Protein AF-A0A1V4QZS6-F1 (afdb_monomer)

Mean predicted aligned error: 10.98 Å

Solvent-accessible surface area (backbone atoms only — not comparable to full-atom values): 4176 Å² total; per-residue (Å²): 135,87,81,76,81,76,78,82,71,79,63,64,70,61,49,57,68,72,52,68,92,81,87,82,91,79,83,55,73,65,56,21,28,65,74,58,67,51,51,70,67,47,38,74,73,33,71,67,48,39,52,48,31,53,67,58,18,55,62,54,62,76,75,108

Secondary structure (DSSP, 8-state):
-----------HHHHHHHS---------HHHHHHHHT--HHHHHH-HHHHHHHHHHHHHHHHH-

Radius of gyration: 22.82 Å; Cα contacts (8 Å, |Δi|>4): 34; chains: 1; bounding box: 52×50×42 Å

pLDDT: mean 84.63, std 14.69, range [41.88, 98.5]

Sequence (64 aa):
MQSKTMSRKPNYETLRQETGFRWFVGSTYLALLEITGIPIKEFNLHPKACIEAYRKGRPLIREL

Structure (mmCIF, N/CA/C/O backbone):
data_AF-A0A1V4QZS6-F1
#
_entry.id   AF-A0A1V4QZS6-F1
#
loop_
_atom_site.group_PDB
_atom_site.id
_atom_site.type_symbol
_atom_site.label_atom_id
_atom_site.label_alt_id
_atom_site.label_comp_id
_atom_site.label_asym_id
_atom_site.label_entity_id
_atom_site.label_seq_id
_atom_site.pdbx_PDB_ins_code
_atom_site.Cartn_x
_atom_site.Cartn_y
_atom_si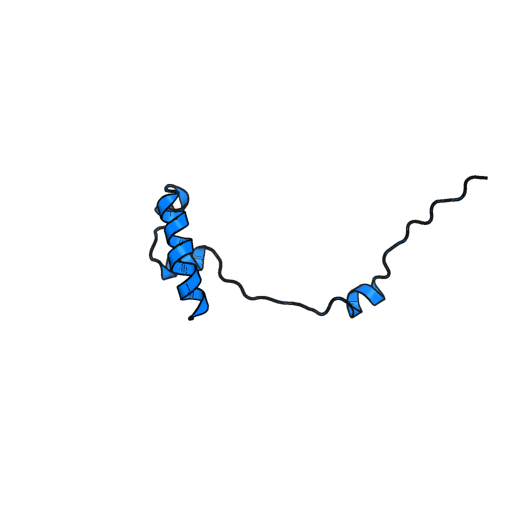te.Cartn_z
_atom_site.occupancy
_atom_site.B_iso_or_equiv
_atom_site.auth_seq_id
_atom_site.auth_comp_id
_atom_site.auth_asym_id
_atom_site.auth_atom_id
_atom_site.pdbx_PDB_model_num
ATOM 1 N N . MET A 1 1 ? 41.435 37.072 -22.120 1.00 41.88 1 MET A N 1
ATOM 2 C CA . MET A 1 1 ? 40.642 36.205 -23.021 1.00 41.88 1 MET A CA 1
ATOM 3 C C . MET A 1 1 ? 39.933 35.170 -22.157 1.00 41.88 1 MET A C 1
ATOM 5 O O . MET A 1 1 ? 40.603 34.307 -21.609 1.00 41.88 1 MET A O 1
ATOM 9 N N . GLN A 1 2 ? 38.628 35.322 -21.909 1.00 44.69 2 GLN A N 1
ATOM 10 C CA . GLN A 1 2 ? 37.883 34.383 -21.061 1.00 44.69 2 GLN A CA 1
ATOM 11 C C . GLN A 1 2 ? 37.570 33.111 -21.859 1.00 44.69 2 GLN A C 1
ATOM 13 O O . GLN A 1 2 ? 36.885 33.167 -22.879 1.00 44.69 2 GLN A O 1
ATOM 18 N N . SER A 1 3 ? 38.100 31.974 -21.405 1.00 45.44 3 SER A N 1
ATOM 19 C CA . SER A 1 3 ? 37.755 30.650 -21.922 1.00 45.44 3 SER A CA 1
ATOM 20 C C . SER A 1 3 ? 36.361 30.276 -21.421 1.00 45.44 3 SER A C 1
ATOM 22 O O . SER A 1 3 ? 36.133 30.093 -20.227 1.00 45.44 3 SER A O 1
ATOM 24 N N . LYS A 1 4 ? 35.413 30.238 -22.355 1.00 53.78 4 LYS A N 1
ATOM 25 C CA . LYS A 1 4 ? 34.003 29.896 -22.164 1.00 53.78 4 LYS A CA 1
ATOM 26 C C . LYS A 1 4 ? 33.911 28.468 -21.613 1.00 53.78 4 LYS A C 1
ATOM 28 O O . LYS A 1 4 ? 34.294 27.525 -22.300 1.00 53.78 4 LYS A O 1
ATOM 33 N N . THR A 1 5 ? 33.403 28.291 -20.395 1.00 58.00 5 THR A N 1
ATOM 34 C CA . THR A 1 5 ? 33.134 26.962 -19.829 1.00 58.00 5 THR A CA 1
ATOM 35 C C . THR A 1 5 ? 32.137 26.249 -20.743 1.00 58.00 5 THR A C 1
ATOM 37 O O . THR A 1 5 ? 30.966 26.623 -20.812 1.00 58.00 5 THR A O 1
ATOM 40 N N . MET A 1 6 ? 32.600 25.262 -21.515 1.00 57.69 6 MET A N 1
ATOM 41 C CA . MET A 1 6 ? 31.713 24.460 -22.352 1.00 57.69 6 MET A CA 1
ATOM 42 C C . MET A 1 6 ? 30.781 23.674 -21.433 1.00 57.69 6 MET A C 1
ATOM 44 O O . MET A 1 6 ? 31.211 22.754 -20.739 1.00 57.69 6 MET A O 1
ATOM 48 N N . SER A 1 7 ? 29.502 24.053 -21.410 1.00 61.91 7 SER A N 1
ATOM 49 C CA . SER A 1 7 ? 28.454 23.240 -20.801 1.00 61.91 7 SER A CA 1
ATOM 50 C C . SER A 1 7 ? 28.494 21.865 -21.472 1.00 61.91 7 SER A C 1
ATOM 52 O O . SER A 1 7 ? 28.157 21.735 -22.652 1.00 61.91 7 SER A O 1
ATOM 54 N N . ARG A 1 8 ? 28.972 20.850 -20.741 1.00 72.94 8 ARG A N 1
ATOM 55 C CA . ARG A 1 8 ? 28.898 19.441 -21.141 1.00 72.94 8 ARG A CA 1
ATOM 56 C C . ARG A 1 8 ? 27.421 19.068 -21.201 1.00 72.94 8 ARG A C 1
ATOM 58 O O . ARG A 1 8 ? 26.834 18.659 -20.204 1.00 72.94 8 ARG A O 1
ATOM 65 N N . LYS A 1 9 ? 26.804 19.263 -22.363 1.00 71.62 9 LYS A N 1
ATOM 66 C CA . LYS A 1 9 ? 25.462 18.747 -22.613 1.00 71.62 9 LYS A CA 1
ATOM 67 C C . LYS A 1 9 ? 25.534 17.214 -22.627 1.00 71.62 9 LYS A C 1
ATOM 69 O O . LYS A 1 9 ? 26.468 16.679 -23.230 1.00 71.62 9 LYS A O 1
ATOM 74 N N . PRO A 1 10 ? 24.603 16.508 -21.966 1.00 74.31 10 PRO A N 1
ATOM 75 C CA . PRO A 1 10 ? 24.580 15.051 -21.995 1.00 74.31 10 PRO A CA 1
ATOM 76 C C . PRO A 1 10 ? 24.422 14.534 -23.430 1.00 74.31 10 PRO A C 1
ATOM 78 O O . PRO A 1 10 ? 23.661 15.110 -24.211 1.00 74.31 10 PRO A O 1
ATOM 81 N N . ASN A 1 11 ? 25.110 13.441 -23.774 1.00 82.62 11 ASN A N 1
ATOM 82 C CA . ASN A 1 11 ? 24.856 12.739 -25.029 1.00 82.62 11 ASN A CA 1
ATOM 83 C C . ASN A 1 11 ? 23.572 11.909 -24.888 1.00 82.62 11 ASN A C 1
ATOM 85 O O . ASN A 1 11 ? 23.576 10.801 -24.350 1.00 82.62 11 ASN A O 1
ATOM 89 N N . TYR A 1 12 ? 22.462 12.470 -25.358 1.00 80.06 12 TYR A N 1
ATOM 90 C CA . TYR A 1 12 ? 21.147 11.848 -25.239 1.00 80.06 12 TYR A CA 1
ATOM 91 C C . TYR A 1 12 ? 20.973 10.583 -26.090 1.00 80.06 12 TYR A C 1
ATOM 93 O O . TYR A 1 12 ? 20.076 9.799 -25.787 1.00 80.06 12 TYR 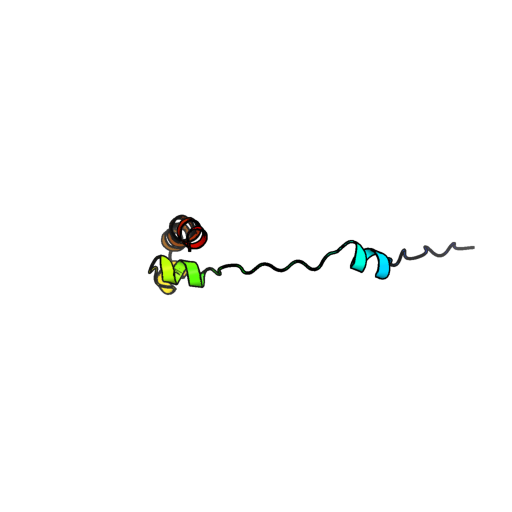A O 1
ATOM 101 N N . GLU A 1 13 ? 21.778 10.370 -27.135 1.00 79.62 13 GLU A N 1
ATOM 102 C CA . GLU A 1 13 ? 21.719 9.145 -27.945 1.00 79.62 13 GLU A CA 1
ATOM 103 C C . GLU A 1 13 ? 22.300 7.961 -27.171 1.00 79.62 13 GLU A C 1
ATOM 105 O O . GLU A 1 13 ? 21.638 6.933 -27.037 1.00 79.62 13 GLU A O 1
ATOM 110 N N . THR A 1 14 ? 23.476 8.145 -26.564 1.00 79.75 14 THR A N 1
ATOM 111 C CA . THR A 1 14 ? 24.106 7.143 -25.691 1.00 79.75 14 THR A CA 1
ATOM 112 C C . THR A 1 14 ? 23.228 6.832 -24.483 1.00 79.75 14 THR A C 1
ATOM 114 O O . THR A 1 14 ? 22.958 5.670 -24.199 1.00 79.75 14 THR A O 1
ATOM 117 N N . LEU A 1 15 ? 22.686 7.860 -23.821 1.00 79.19 15 LEU A N 1
ATOM 118 C CA . LEU A 1 15 ? 21.837 7.661 -22.645 1.00 79.19 15 LEU A CA 1
ATOM 119 C C . LEU A 1 15 ? 20.578 6.847 -22.957 1.00 79.19 15 LEU A C 1
ATOM 121 O O . LEU A 1 15 ? 20.196 6.010 -22.147 1.00 79.19 15 LEU A O 1
ATOM 125 N N . ARG A 1 16 ? 19.937 7.049 -24.117 1.00 76.44 16 ARG A N 1
ATOM 126 C CA . ARG A 1 16 ? 18.770 6.247 -24.532 1.00 76.44 16 ARG A CA 1
ATOM 127 C C . ARG A 1 16 ? 19.115 4.784 -24.809 1.00 76.44 16 ARG A C 1
ATOM 129 O O . ARG A 1 16 ? 18.253 3.935 -24.626 1.00 76.44 16 ARG A O 1
ATOM 136 N N . GLN A 1 17 ? 20.335 4.495 -25.258 1.00 77.50 17 GLN A N 1
ATOM 137 C CA . GLN A 1 17 ? 20.798 3.123 -25.487 1.00 77.50 17 GLN A CA 1
ATOM 138 C C . GLN A 1 17 ? 21.190 2.429 -24.175 1.00 77.50 17 GLN A C 1
ATOM 140 O O . GLN A 1 17 ? 20.879 1.257 -23.984 1.00 77.50 17 GLN A O 1
ATOM 145 N N . GLU A 1 18 ? 21.829 3.154 -23.254 1.00 80.50 18 GLU A N 1
ATOM 146 C CA . GLU A 1 18 ? 22.230 2.642 -21.936 1.00 80.50 18 GLU A CA 1
ATOM 147 C C . GLU A 1 18 ? 21.042 2.481 -20.976 1.00 80.50 18 GLU A C 1
ATOM 149 O O . GLU A 1 18 ? 21.030 1.594 -20.120 1.00 80.50 18 GLU A O 1
ATOM 154 N N . THR A 1 19 ? 20.013 3.323 -21.113 1.00 73.12 19 THR A N 1
ATOM 155 C CA . THR A 1 19 ? 18.783 3.218 -20.324 1.00 73.12 19 THR A CA 1
ATOM 156 C C . THR A 1 19 ? 17.735 2.397 -21.068 1.00 73.12 19 THR A C 1
ATOM 158 O O . THR A 1 19 ? 16.851 2.922 -21.737 1.00 73.12 19 THR A O 1
ATOM 161 N N . GLY A 1 20 ? 17.807 1.071 -20.919 1.00 77.94 20 GLY A N 1
ATOM 162 C CA . GLY A 1 20 ? 16.727 0.185 -21.354 1.00 77.94 20 GLY A CA 1
ATOM 163 C C . GLY A 1 20 ? 15.388 0.598 -20.729 1.00 77.94 20 GLY A C 1
ATOM 164 O O . GLY A 1 20 ? 15.332 0.970 -19.551 1.00 77.94 20 GLY A O 1
ATOM 165 N N . PHE A 1 21 ? 14.304 0.538 -21.510 1.00 77.06 21 PHE A N 1
ATOM 166 C CA . PHE A 1 21 ? 12.954 0.775 -21.000 1.00 77.06 21 PHE A CA 1
ATOM 167 C C . PHE A 1 21 ? 12.666 -0.189 -19.842 1.00 77.06 21 PHE A C 1
ATOM 169 O O . PHE A 1 21 ? 12.743 -1.407 -19.998 1.00 77.06 21 PHE A O 1
ATOM 176 N N . ARG A 1 22 ? 12.340 0.364 -18.670 1.00 75.50 22 ARG A N 1
ATOM 177 C CA . ARG A 1 22 ? 11.944 -0.395 -17.481 1.00 75.50 22 ARG A CA 1
ATOM 178 C C . ARG A 1 22 ? 10.529 0.001 -17.106 1.00 75.50 22 ARG A C 1
ATOM 180 O O . ARG A 1 22 ? 10.239 1.185 -16.957 1.00 75.50 22 ARG A O 1
ATOM 187 N N . TRP A 1 23 ? 9.676 -0.993 -16.922 1.00 77.81 23 TRP A N 1
ATOM 188 C CA . TRP A 1 23 ? 8.333 -0.818 -16.394 1.00 77.81 23 TRP A CA 1
ATOM 189 C C . TRP A 1 23 ? 8.153 -1.731 -15.184 1.00 77.81 23 TRP A C 1
ATOM 191 O O . TRP A 1 23 ? 8.784 -2.781 -15.076 1.00 77.81 23 TRP A O 1
ATOM 201 N N . PHE A 1 24 ? 7.320 -1.293 -14.251 1.00 79.50 24 PHE A N 1
ATOM 202 C CA . PHE A 1 24 ? 6.941 -2.046 -13.066 1.00 79.50 24 PHE A CA 1
ATOM 203 C C . PHE A 1 24 ? 5.458 -1.798 -12.821 1.00 79.50 24 PHE A C 1
ATOM 205 O O . PHE A 1 24 ? 5.017 -0.648 -12.828 1.00 79.50 24 PHE A O 1
ATOM 212 N N . VAL A 1 25 ? 4.701 -2.869 -12.602 1.00 75.44 25 VAL A N 1
ATOM 213 C CA . VAL A 1 25 ? 3.327 -2.785 -12.110 1.00 75.44 25 VAL A CA 1
ATOM 214 C C . VAL A 1 25 ? 3.383 -3.025 -10.613 1.00 75.44 25 VAL A C 1
ATOM 216 O O . VAL A 1 25 ? 3.758 -4.100 -10.154 1.00 75.44 25 VAL A O 1
ATOM 219 N N . GLY A 1 26 ? 3.068 -1.975 -9.863 1.00 78.31 26 GLY A N 1
ATOM 220 C CA . GLY A 1 26 ? 3.060 -1.991 -8.413 1.00 78.31 26 GLY A CA 1
ATOM 221 C C . GLY A 1 26 ? 1.658 -1.893 -7.856 1.00 78.31 26 GLY A C 1
ATOM 222 O O . GLY A 1 26 ? 0.757 -1.324 -8.467 1.00 78.31 26 GLY A O 1
ATOM 223 N N . SER A 1 27 ? 1.507 -2.392 -6.644 1.00 82.88 27 SER A N 1
ATOM 224 C CA . SER A 1 27 ? 0.275 -2.278 -5.880 1.00 82.88 27 SER A CA 1
ATOM 225 C C . SER A 1 27 ? 0.322 -1.017 -5.025 1.00 82.88 27 SER A C 1
ATOM 227 O O . SER A 1 27 ? 1.332 -0.716 -4.383 1.00 82.88 27 SER A O 1
ATOM 229 N N . THR A 1 28 ? -0.768 -0.255 -5.022 1.00 89.56 28 THR A N 1
ATOM 230 C CA . THR A 1 28 ? -0.882 0.967 -4.216 1.00 89.56 28 THR A CA 1
ATOM 231 C C . THR A 1 28 ? -1.393 0.642 -2.814 1.00 89.56 28 THR A C 1
ATOM 233 O O . THR A 1 28 ? -1.813 -0.481 -2.531 1.00 89.56 28 THR A O 1
ATOM 236 N N . TYR A 1 29 ? -1.400 1.634 -1.920 1.00 93.19 29 TYR A N 1
ATOM 237 C CA . TYR A 1 29 ? -1.978 1.459 -0.586 1.00 93.19 29 TYR A CA 1
ATOM 238 C C . TYR A 1 29 ? -3.454 1.029 -0.636 1.00 93.19 29 TYR A C 1
ATOM 240 O O . TYR A 1 29 ? -3.890 0.310 0.250 1.00 93.19 29 TYR A O 1
ATOM 248 N N . LEU A 1 30 ? -4.199 1.388 -1.688 1.00 95.44 30 LEU A N 1
ATOM 249 C CA . LEU A 1 30 ? -5.591 0.965 -1.870 1.00 95.44 30 LEU A CA 1
ATOM 250 C C . LEU A 1 30 ? -5.716 -0.556 -2.022 1.00 95.44 30 LEU A C 1
ATOM 252 O O . LEU A 1 30 ? -6.622 -1.144 -1.447 1.00 95.44 30 LEU A O 1
ATOM 256 N N . ALA A 1 31 ? -4.771 -1.202 -2.712 1.00 94.81 31 ALA A N 1
ATOM 257 C CA . ALA A 1 31 ? -4.738 -2.662 -2.800 1.00 94.81 31 ALA A CA 1
ATOM 258 C C . ALA A 1 31 ? -4.493 -3.304 -1.424 1.00 94.81 31 ALA A C 1
ATOM 260 O O . ALA A 1 31 ? -5.081 -4.331 -1.099 1.00 94.81 31 ALA A O 1
ATOM 261 N N . LEU A 1 32 ? -3.661 -2.672 -0.586 1.00 95.25 32 LEU A N 1
ATOM 262 C CA . LEU A 1 32 ? -3.451 -3.123 0.792 1.00 95.25 32 LEU A CA 1
ATOM 263 C C . LEU A 1 32 ? -4.729 -2.977 1.625 1.00 95.25 32 LEU A C 1
ATOM 265 O O . LEU A 1 32 ? -5.027 -3.869 2.413 1.00 95.25 32 LEU A O 1
ATOM 269 N N . LEU A 1 33 ? -5.480 -1.883 1.458 1.00 96.81 33 LEU A N 1
ATOM 270 C CA . LEU A 1 33 ? -6.753 -1.677 2.156 1.00 96.81 33 LEU A CA 1
ATOM 271 C C . LEU A 1 33 ? -7.790 -2.726 1.762 1.00 96.81 33 LEU A C 1
ATOM 273 O O . LEU A 1 33 ? -8.403 -3.309 2.649 1.00 96.81 33 LEU A O 1
ATOM 277 N N . GLU A 1 34 ? -7.924 -3.006 0.466 1.00 95.69 34 GLU A N 1
ATOM 278 C CA . GLU A 1 34 ? -8.845 -4.025 -0.046 1.00 95.69 34 GLU A CA 1
ATOM 279 C C . GLU A 1 34 ? -8.527 -5.404 0.545 1.00 95.69 34 GLU A C 1
ATOM 281 O O . GLU A 1 34 ? -9.386 -6.059 1.127 1.00 95.69 34 GLU A O 1
ATOM 286 N N . ILE A 1 35 ? -7.258 -5.813 0.484 1.00 95.12 35 ILE A N 1
ATOM 287 C CA . ILE A 1 35 ? -6.821 -7.138 0.946 1.00 95.12 35 ILE A CA 1
ATOM 288 C C . ILE A 1 35 ? -6.915 -7.284 2.467 1.00 95.12 35 ILE A C 1
ATOM 290 O O . ILE A 1 35 ? -7.208 -8.365 2.972 1.00 95.12 35 ILE A O 1
ATOM 294 N N . THR A 1 36 ? -6.638 -6.219 3.219 1.00 95.56 36 THR A N 1
ATOM 295 C CA . THR A 1 36 ? -6.669 -6.270 4.690 1.00 95.56 36 THR A CA 1
ATOM 296 C C . THR A 1 36 ? -8.039 -5.948 5.281 1.00 95.56 36 THR A C 1
ATOM 298 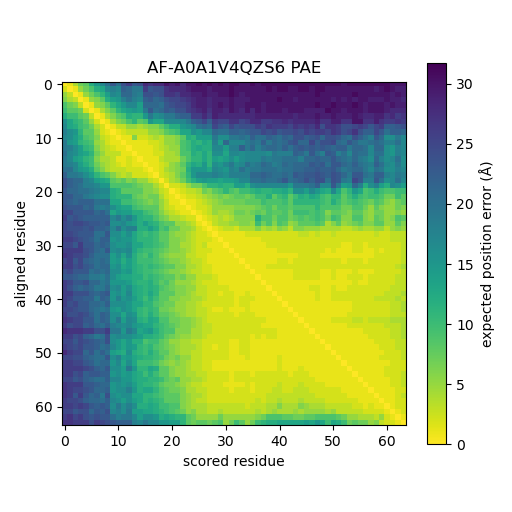O O . THR A 1 36 ? -8.234 -6.141 6.480 1.00 95.56 36 THR A O 1
ATOM 301 N N . GLY A 1 37 ? -8.974 -5.443 4.473 1.00 97.19 37 GLY A N 1
ATOM 302 C CA . GLY A 1 37 ? -10.285 -4.976 4.917 1.00 97.19 37 GLY A CA 1
ATOM 303 C C . GLY A 1 37 ? -10.234 -3.754 5.841 1.00 97.19 37 GLY A C 1
ATOM 304 O O . GLY A 1 37 ? -11.233 -3.436 6.486 1.00 97.19 37 GLY A O 1
ATOM 305 N N . ILE A 1 38 ? -9.088 -3.072 5.954 1.00 97.94 38 ILE A N 1
ATOM 306 C CA . ILE A 1 38 ? -8.943 -1.909 6.835 1.00 97.94 38 ILE A CA 1
ATOM 307 C C . ILE A 1 38 ? -9.673 -0.716 6.203 1.00 97.94 38 ILE A C 1
ATOM 309 O O . ILE A 1 38 ? -9.332 -0.312 5.088 1.00 97.94 38 ILE A O 1
ATOM 313 N N . PRO A 1 39 ? -10.642 -0.093 6.901 1.00 98.00 39 PRO A N 1
ATOM 314 C CA . PRO A 1 39 ? -11.336 1.069 6.368 1.00 98.00 39 PRO A CA 1
ATOM 315 C C . PRO A 1 39 ? -10.369 2.221 6.091 1.00 98.00 39 PRO A C 1
ATOM 317 O O . PRO A 1 39 ? -9.519 2.547 6.920 1.00 98.00 39 PRO A O 1
ATOM 320 N N . ILE A 1 40 ? -10.553 2.924 4.971 1.00 97.44 40 ILE A N 1
ATOM 321 C CA . ILE A 1 40 ? -9.698 4.067 4.608 1.00 97.44 40 ILE A CA 1
ATOM 322 C C . ILE A 1 40 ? -9.684 5.162 5.689 1.00 97.44 40 ILE A C 1
ATOM 324 O O . ILE A 1 40 ? -8.659 5.797 5.927 1.00 97.44 40 ILE A O 1
ATOM 328 N N . LYS A 1 41 ? 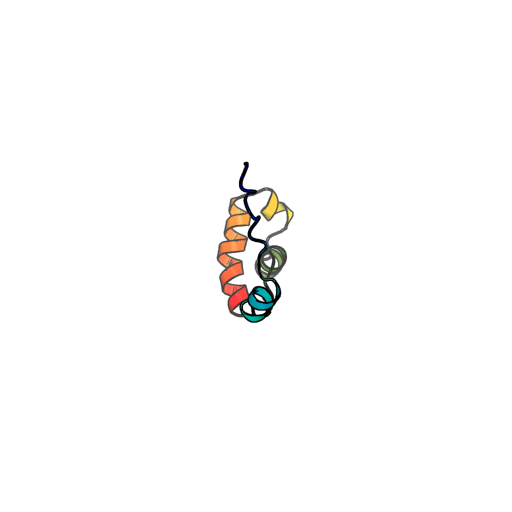-10.809 5.349 6.393 1.00 98.12 41 LYS A N 1
ATOM 329 C CA . LYS A 1 41 ? -10.907 6.276 7.526 1.00 98.12 41 LYS A CA 1
ATOM 330 C C . LYS A 1 41 ? -9.989 5.854 8.678 1.00 98.12 41 LYS A C 1
ATOM 332 O O . LYS A 1 41 ? -9.263 6.693 9.197 1.00 98.12 41 LYS A O 1
ATOM 337 N N . GLU A 1 42 ? -9.992 4.571 9.038 1.00 98.25 42 GLU A N 1
ATOM 338 C CA . GLU A 1 42 ? -9.126 4.018 10.088 1.00 98.25 42 GLU A CA 1
ATOM 339 C C . GLU A 1 42 ? -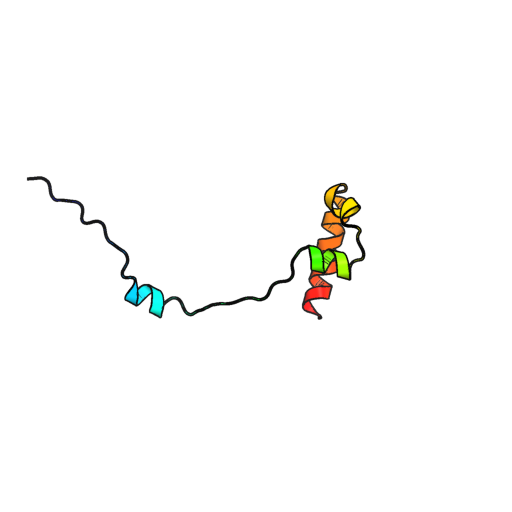7.652 4.142 9.701 1.00 98.25 42 GLU A C 1
ATOM 341 O O . GLU A 1 42 ? -6.841 4.641 10.477 1.00 98.25 42 GLU A O 1
ATOM 346 N N . PHE A 1 43 ? -7.317 3.772 8.464 1.00 98.06 43 PHE A N 1
ATOM 347 C CA . PHE A 1 43 ? -5.968 3.901 7.920 1.00 98.06 43 PHE A CA 1
ATOM 348 C C . PHE A 1 43 ? -5.432 5.339 8.004 1.00 98.06 43 PHE A C 1
ATOM 350 O O . PHE A 1 43 ? -4.286 5.545 8.400 1.00 98.06 43 PHE A O 1
ATOM 357 N N . ASN A 1 44 ? -6.262 6.332 7.668 1.00 97.69 44 ASN A N 1
ATOM 358 C CA . ASN A 1 44 ? -5.863 7.740 7.652 1.00 97.69 44 ASN A CA 1
ATOM 359 C C . ASN A 1 44 ? -5.791 8.375 9.048 1.00 97.69 44 ASN A C 1
ATOM 361 O O . ASN A 1 44 ? -4.977 9.270 9.263 1.00 97.69 44 ASN A O 1
ATOM 365 N N . LEU A 1 45 ? -6.651 7.958 9.983 1.00 98.31 45 LEU A N 1
ATOM 366 C CA . LEU A 1 45 ? -6.777 8.600 11.297 1.00 98.31 45 LEU A CA 1
ATOM 367 C C . LEU A 1 45 ? -5.994 7.886 12.405 1.00 98.31 45 LEU A C 1
ATOM 369 O O . LEU A 1 45 ? -5.672 8.506 13.420 1.00 98.31 45 LEU A O 1
ATOM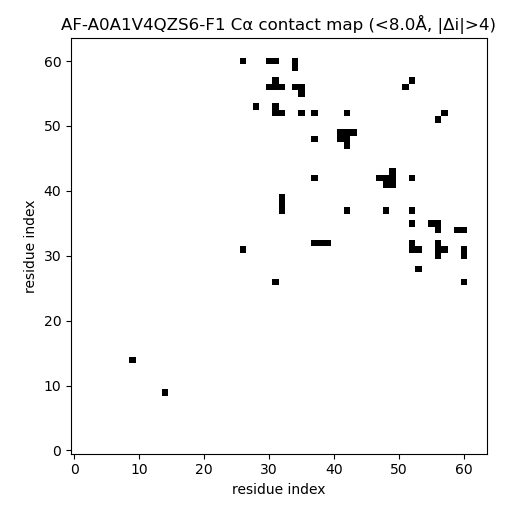 373 N N . HIS A 1 46 ? -5.661 6.606 12.226 1.00 98.31 46 HIS A N 1
ATOM 374 C CA . HIS A 1 46 ? -5.022 5.791 13.254 1.00 98.31 46 HIS A CA 1
ATOM 375 C C . HIS A 1 46 ? -3.709 5.175 12.747 1.00 98.31 46 HIS A C 1
ATOM 377 O O . HIS A 1 46 ? -3.721 4.199 11.994 1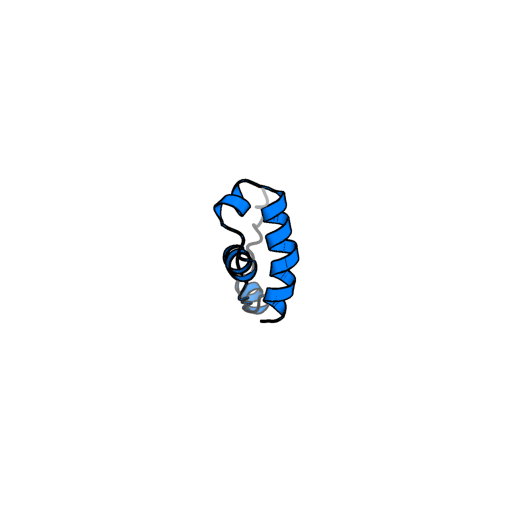.00 98.31 46 HIS A O 1
ATOM 383 N N . PRO A 1 47 ? -2.542 5.656 13.227 1.00 98.06 47 PRO A N 1
ATOM 384 C CA . PRO A 1 47 ? -1.236 5.164 12.779 1.00 98.06 47 PRO A CA 1
ATOM 385 C C . PRO A 1 47 ? -1.054 3.648 12.921 1.00 98.06 47 PRO A C 1
ATOM 387 O O . PRO A 1 47 ? -0.405 3.019 12.089 1.00 98.06 47 PRO A O 1
ATOM 390 N N . LYS A 1 48 ? -1.662 3.037 13.948 1.00 98.50 48 LYS A N 1
ATOM 391 C CA . LYS A 1 48 ? -1.645 1.578 14.139 1.00 98.50 48 LYS A CA 1
ATOM 392 C C . LYS A 1 48 ? -2.326 0.836 12.985 1.00 98.50 48 LYS A C 1
ATOM 394 O O . LYS A 1 48 ? -1.768 -0.146 12.508 1.00 98.50 48 LYS A O 1
ATOM 399 N N . ALA A 1 49 ? -3.474 1.324 12.511 1.00 98.00 49 ALA A N 1
ATOM 400 C CA . ALA A 1 49 ? -4.188 0.739 11.378 1.00 98.00 49 ALA A CA 1
ATOM 401 C C . ALA A 1 49 ? -3.383 0.882 10.076 1.00 98.00 49 ALA A C 1
ATOM 403 O O . ALA A 1 49 ? -3.287 -0.064 9.300 1.00 98.00 49 ALA A O 1
ATOM 404 N N . CYS A 1 50 ? -2.717 2.024 9.875 1.00 97.94 50 CYS A N 1
ATOM 405 C CA . CYS A 1 50 ? -1.792 2.208 8.755 1.00 97.94 50 CYS A CA 1
ATOM 406 C C . CYS A 1 50 ? -0.647 1.182 8.770 1.00 97.94 50 CYS A C 1
ATOM 408 O O . CYS A 1 50 ? -0.402 0.496 7.775 1.00 97.94 50 CYS A O 1
ATOM 410 N N . ILE A 1 51 ? 0.025 1.019 9.912 1.00 98.25 51 ILE A N 1
ATOM 411 C CA . ILE A 1 51 ? 1.124 0.055 10.063 1.00 98.25 51 ILE A CA 1
ATOM 412 C C . ILE A 1 51 ? 0.636 -1.378 9.816 1.00 98.25 51 ILE A C 1
ATOM 414 O O . ILE A 1 51 ? 1.301 -2.137 9.110 1.00 98.25 51 ILE A O 1
ATOM 418 N N . GLU A 1 52 ? -0.521 -1.744 10.368 1.00 97.81 52 GLU A N 1
ATOM 419 C CA . GLU A 1 52 ? -1.149 -3.054 10.171 1.00 97.81 52 GLU A CA 1
ATOM 420 C C . GLU A 1 52 ? -1.429 -3.340 8.689 1.00 97.81 52 GLU A C 1
ATOM 422 O O . GLU A 1 52 ? -1.051 -4.409 8.202 1.00 97.81 52 GLU A O 1
ATOM 427 N N . ALA A 1 53 ? -1.993 -2.374 7.950 1.00 97.50 53 ALA A N 1
ATOM 428 C CA . ALA A 1 53 ? -2.278 -2.516 6.520 1.00 97.50 53 ALA A CA 1
ATOM 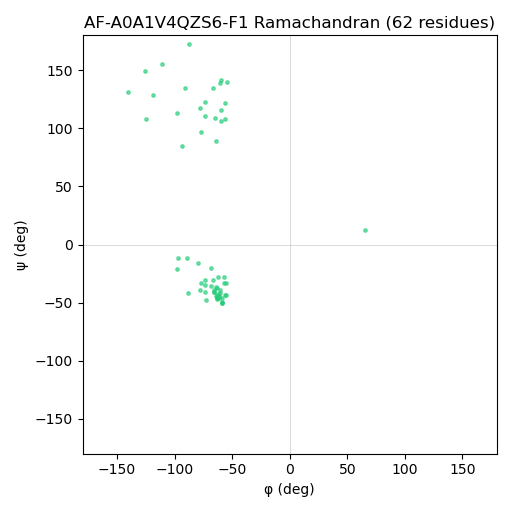429 C C . ALA A 1 53 ? -1.017 -2.871 5.720 1.00 97.50 53 ALA A C 1
ATOM 431 O O . ALA A 1 53 ? -1.024 -3.781 4.891 1.00 97.50 53 ALA A O 1
ATOM 432 N N . TYR A 1 54 ? 0.105 -2.210 6.013 1.00 96.38 54 TYR A N 1
ATOM 433 C CA . TYR A 1 54 ? 1.376 -2.500 5.353 1.00 96.38 54 TYR A CA 1
ATOM 434 C C . TYR A 1 54 ? 2.014 -3.813 5.808 1.00 96.38 54 TYR A C 1
ATOM 436 O O . TYR A 1 54 ? 2.545 -4.540 4.966 1.00 96.38 54 TYR A O 1
ATOM 444 N N . ARG A 1 55 ? 1.986 -4.133 7.109 1.00 96.25 55 ARG A N 1
ATOM 445 C CA . ARG A 1 55 ? 2.596 -5.366 7.639 1.00 96.25 55 ARG A CA 1
ATOM 446 C C . ARG A 1 55 ? 1.891 -6.615 7.127 1.00 96.25 55 ARG A C 1
ATOM 448 O O . ARG A 1 55 ? 2.574 -7.580 6.804 1.00 96.25 55 ARG A O 1
ATOM 455 N N . LYS A 1 56 ? 0.559 -6.588 7.049 1.00 95.19 56 LYS A N 1
ATOM 456 C CA . LYS A 1 56 ? -0.254 -7.729 6.609 1.00 95.19 56 LYS A CA 1
ATOM 457 C C . LYS A 1 56 ? -0.459 -7.758 5.099 1.00 95.19 56 LYS A C 1
ATOM 459 O O . LYS A 1 56 ? -0.338 -8.815 4.495 1.00 95.19 56 LYS A O 1
ATOM 464 N N . GLY A 1 57 ? -0.715 -6.609 4.478 1.00 94.69 57 GLY A N 1
ATOM 465 C CA . GLY A 1 57 ? -1.041 -6.553 3.055 1.00 94.69 57 GL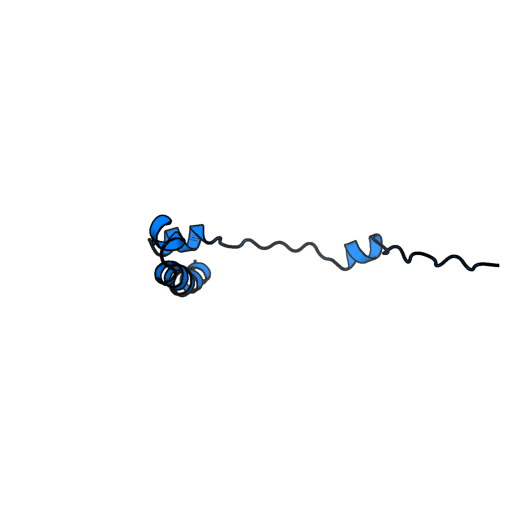Y A CA 1
ATOM 466 C C . GLY A 1 57 ? 0.158 -6.789 2.135 1.00 94.69 57 GLY A C 1
ATOM 467 O O . GLY A 1 57 ? 0.001 -7.400 1.084 1.00 94.69 57 GLY A O 1
ATOM 468 N N . ARG A 1 58 ? 1.373 -6.345 2.502 1.00 92.38 58 ARG A N 1
ATOM 469 C CA . ARG A 1 58 ? 2.550 -6.504 1.623 1.00 92.38 58 ARG A CA 1
ATOM 470 C C . ARG A 1 58 ? 2.938 -7.965 1.361 1.00 92.38 58 ARG A C 1
ATOM 472 O O . ARG A 1 58 ? 3.264 -8.249 0.212 1.00 92.38 58 ARG A O 1
ATOM 479 N N . PRO A 1 59 ? 2.960 -8.864 2.364 1.00 93.00 59 PRO A N 1
ATOM 480 C CA . PRO A 1 59 ? 3.161 -10.290 2.117 1.00 93.00 59 PRO A CA 1
ATOM 481 C C . PRO A 1 59 ? 2.090 -10.873 1.192 1.00 93.00 59 PRO A C 1
ATOM 483 O O . PRO A 1 59 ? 2.440 -11.446 0.171 1.00 93.00 59 PRO A O 1
ATOM 486 N N . LEU A 1 60 ? 0.811 -10.612 1.481 1.00 90.56 60 LEU A N 1
ATOM 487 C CA . LEU A 1 60 ? -0.320 -11.151 0.716 1.00 90.56 60 LEU A CA 1
ATOM 488 C C . LEU A 1 60 ? -0.296 -10.717 -0.755 1.00 90.56 60 LEU A C 1
ATOM 490 O O . LEU A 1 60 ? -0.501 -11.528 -1.644 1.00 90.56 60 LEU A O 1
ATOM 494 N N . ILE A 1 61 ? 0.036 -9.454 -1.029 1.00 88.69 61 ILE A N 1
ATOM 495 C CA . ILE A 1 61 ? 0.155 -8.935 -2.399 1.00 88.69 61 ILE A CA 1
ATOM 496 C C . ILE A 1 61 ? 1.249 -9.623 -3.217 1.00 88.69 61 ILE A C 1
ATOM 498 O O . ILE A 1 61 ? 1.160 -9.645 -4.437 1.00 88.69 61 ILE A O 1
ATOM 502 N N . ARG A 1 62 ? 2.305 -10.131 -2.577 1.00 84.06 62 ARG A N 1
ATOM 503 C CA . ARG A 1 62 ? 3.390 -10.826 -3.285 1.00 84.06 62 ARG A CA 1
ATOM 504 C C . ARG A 1 62 ? 3.035 -12.266 -3.645 1.00 84.06 62 ARG A C 1
ATOM 506 O O . ARG A 1 62 ? 3.758 -12.862 -4.434 1.00 84.06 62 ARG A O 1
ATOM 513 N N . GLU A 1 63 ? 1.997 -12.810 -3.021 1.00 80.12 63 GLU A N 1
ATOM 514 C CA . GLU A 1 63 ? 1.514 -14.176 -3.231 1.00 80.12 63 GLU A CA 1
ATOM 515 C C . GLU A 1 63 ? 0.342 -14.241 -4.226 1.00 80.12 63 GLU A C 1
ATOM 517 O O . GLU A 1 63 ? -0.006 -15.336 -4.666 1.00 80.12 63 GLU A O 1
ATOM 522 N N . LEU A 1 64 ? -0.246 -13.088 -4.576 1.00 72.56 64 LEU A N 1
ATOM 523 C CA . LEU A 1 64 ? -1.256 -12.928 -5.630 1.00 72.56 64 LEU A CA 1
ATOM 524 C C . LEU A 1 64 ? -0.605 -12.830 -7.014 1.00 72.56 64 LEU A C 1
ATOM 526 O O . LEU A 1 64 ? -1.179 -13.419 -7.955 1.00 72.56 64 LEU A O 1
#

Foldseek 3Di:
DDDDDPDPDDPVVVVPVVDDDDDDDDDDLVQLCVVVVQDPVCCVPPVVSVVVSCVPSVVVVVVD